Protein AF-A0A8T4AKS3-F1 (afdb_monomer_lite)

Secondary structure (DSSP, 8-state):
-PPPPP-TTTTHHHHHHHHHHHHHHSPPP-PPPHHHHHT---PEEE--SSHHHHHHHHHHTT--SSPPTTPPPP-EEESS--GGGGG---HHHHHHHHHHHHHHHHHHHHHHHHHHHHHHHHHHHS-TTT--HHHHHHHHHHHHHTT--S-TTSHHHH--

pLDDT: mean 82.36, std 15.24, range [40.38, 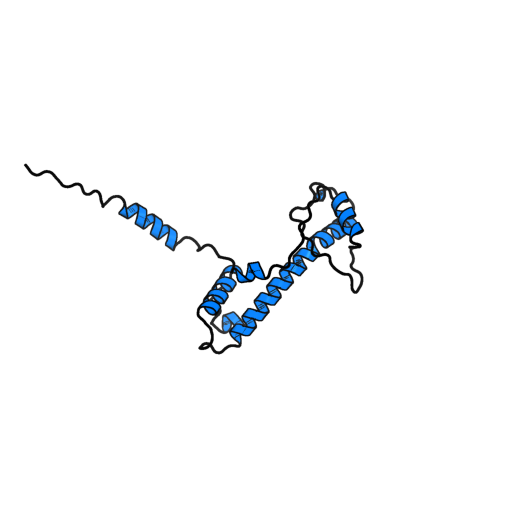97.44]

Structure (mmCIF, N/CA/C/O backbone):
data_AF-A0A8T4AKS3-F1
#
_entry.id   AF-A0A8T4AKS3-F1
#
loop_
_atom_site.group_PDB
_atom_site.id
_atom_site.type_symbol
_atom_site.label_atom_id
_atom_site.label_alt_id
_atom_site.label_comp_id
_atom_site.label_asym_id
_atom_site.label_entity_id
_atom_site.label_seq_id
_atom_site.pdbx_PDB_ins_code
_atom_site.Cartn_x
_atom_site.Cartn_y
_atom_site.Cartn_z
_atom_site.occupancy
_atom_site.B_iso_or_equiv
_atom_site.auth_seq_id
_atom_site.auth_comp_id
_atom_site.auth_asym_id
_atom_site.auth_atom_id
_atom_site.pdbx_PDB_model_num
ATOM 1 N N . MET A 1 1 ? -69.554 29.325 -8.142 1.00 40.38 1 MET A N 1
ATOM 2 C CA . MET A 1 1 ? -68.582 28.736 -9.091 1.00 40.38 1 MET A CA 1
ATOM 3 C C . MET A 1 1 ? -67.339 28.360 -8.292 1.00 40.38 1 MET A C 1
ATOM 5 O O . MET A 1 1 ? -66.686 29.250 -7.771 1.00 40.38 1 MET A O 1
ATOM 9 N N . LYS A 1 2 ? -67.112 27.063 -8.043 1.00 44.62 2 LYS A N 1
ATOM 10 C CA . LYS A 1 2 ? -65.996 26.548 -7.226 1.00 44.62 2 LYS A CA 1
ATOM 11 C C . LYS A 1 2 ? -64.777 26.346 -8.125 1.00 44.62 2 LYS A C 1
ATOM 13 O O . LYS A 1 2 ? -64.847 25.524 -9.032 1.00 44.62 2 LYS A O 1
ATOM 18 N N . THR A 1 3 ? -63.679 27.046 -7.865 1.00 46.19 3 THR A N 1
ATOM 19 C CA . THR A 1 3 ? -62.378 26.765 -8.483 1.00 46.19 3 THR A CA 1
ATOM 20 C C . THR A 1 3 ? -61.536 25.910 -7.543 1.00 46.19 3 THR A C 1
ATOM 22 O O . THR A 1 3 ? -61.289 26.246 -6.388 1.00 46.19 3 THR A O 1
ATOM 25 N N . GLN A 1 4 ? -61.173 24.746 -8.067 1.00 50.97 4 GLN A N 1
ATOM 26 C CA . GLN A 1 4 ? -60.327 23.726 -7.469 1.00 50.97 4 GLN A CA 1
ATOM 27 C C . GLN A 1 4 ? -58.937 24.295 -7.157 1.00 50.97 4 GLN A C 1
ATOM 29 O O . GLN A 1 4 ? -58.233 24.754 -8.054 1.00 50.97 4 GLN A O 1
ATOM 34 N N . THR A 1 5 ? -58.520 24.224 -5.897 1.00 51.34 5 THR A N 1
ATOM 35 C CA . THR A 1 5 ? -57.127 24.405 -5.492 1.00 51.34 5 THR A CA 1
ATOM 36 C C . THR A 1 5 ? -56.324 23.167 -5.890 1.00 51.34 5 THR A C 1
ATOM 38 O O . THR A 1 5 ? -56.647 22.033 -5.532 1.00 51.34 5 THR A O 1
ATOM 41 N N . TYR A 1 6 ? -55.299 23.391 -6.706 1.00 53.09 6 TYR A N 1
ATOM 42 C CA . TYR A 1 6 ? -54.481 22.357 -7.319 1.00 53.09 6 TYR A CA 1
ATOM 43 C C . TYR A 1 6 ? -53.720 21.532 -6.273 1.00 53.09 6 TYR A C 1
ATOM 45 O O . TYR A 1 6 ? -53.009 22.062 -5.421 1.00 53.09 6 TYR A O 1
ATOM 53 N N . LYS A 1 7 ? -53.837 20.206 -6.403 1.00 50.31 7 LYS A N 1
ATOM 54 C CA . LYS A 1 7 ? -53.032 19.165 -5.748 1.00 50.31 7 LYS A CA 1
ATOM 55 C C . LYS A 1 7 ? -51.563 19.221 -6.216 1.00 50.31 7 LYS A C 1
ATOM 57 O O . LYS A 1 7 ? -51.071 18.272 -6.818 1.00 50.31 7 LYS A O 1
ATOM 62 N N . LEU A 1 8 ? -50.856 20.325 -5.978 1.00 49.72 8 LEU A N 1
ATOM 63 C CA . LEU A 1 8 ? -49.481 20.516 -6.466 1.00 49.72 8 LEU A CA 1
ATOM 64 C C . LEU A 1 8 ? -48.419 19.779 -5.618 1.00 49.72 8 LEU A C 1
ATOM 66 O O . LEU A 1 8 ? -47.281 19.640 -6.044 1.00 49.72 8 LEU A O 1
ATOM 70 N N . GLY A 1 9 ? -48.789 19.251 -4.445 1.00 48.91 9 GLY A N 1
ATOM 71 C CA . GLY A 1 9 ? -47.881 18.497 -3.566 1.00 48.91 9 GLY A CA 1
ATOM 72 C C . GLY A 1 9 ? -47.781 16.989 -3.842 1.00 48.91 9 GLY A C 1
ATOM 73 O O . GLY A 1 9 ? -46.897 16.331 -3.303 1.00 48.91 9 GLY A O 1
ATOM 74 N N . ALA A 1 10 ? -48.662 16.412 -4.668 1.00 54.31 10 ALA A N 1
ATOM 75 C CA . ALA A 1 10 ? -48.806 14.952 -4.760 1.00 54.31 10 ALA A CA 1
ATOM 76 C C . ALA A 1 10 ? -47.823 14.257 -5.726 1.00 54.31 10 ALA A C 1
ATOM 78 O O . ALA A 1 10 ? -47.650 13.044 -5.642 1.00 54.31 10 ALA A O 1
ATOM 79 N N . PHE A 1 11 ? -47.159 14.997 -6.621 1.00 52.25 11 PHE A N 1
ATOM 80 C CA . PHE A 1 11 ? -46.290 14.410 -7.656 1.00 52.25 11 PHE A CA 1
ATOM 81 C C . PHE A 1 11 ? -44.799 14.340 -7.287 1.00 52.25 11 PHE A C 1
ATOM 83 O O . PHE A 1 11 ? -44.066 13.561 -7.889 1.00 52.25 11 PHE A O 1
ATOM 90 N N . LEU A 1 12 ? -44.345 15.082 -6.270 1.00 55.38 12 LEU A N 1
ATOM 91 C CA . LEU A 1 12 ? -42.958 15.013 -5.774 1.00 55.38 12 LEU A CA 1
ATOM 92 C C . LEU A 1 12 ? -42.724 13.830 -4.822 1.00 55.38 12 LEU A C 1
ATOM 94 O O . LEU A 1 12 ? -41.614 13.307 -4.739 1.00 55.38 12 LEU A O 1
ATOM 98 N N . PHE A 1 13 ? -43.776 13.377 -4.141 1.00 61.31 13 PHE A N 1
ATOM 99 C CA . PHE A 1 13 ? -43.714 12.298 -3.158 1.00 61.31 13 PHE A CA 1
ATOM 100 C C . PHE A 1 13 ? -43.179 10.962 -3.710 1.00 61.31 13 PHE A C 1
ATOM 102 O O . PHE A 1 13 ? -42.269 10.411 -3.094 1.00 61.31 13 PHE A O 1
ATOM 109 N N . PRO A 1 14 ? -43.644 10.438 -4.867 1.00 67.62 14 PRO A N 1
ATOM 110 C CA . PRO A 1 14 ? -43.123 9.176 -5.393 1.00 67.62 14 PRO A CA 1
ATOM 111 C C . PRO A 1 14 ? -41.651 9.274 -5.812 1.00 67.62 14 PRO A C 1
ATOM 113 O O . PRO A 1 14 ? -40.902 8.328 -5.597 1.00 67.62 14 PRO A O 1
ATOM 116 N N . LEU A 1 15 ? -41.200 10.420 -6.333 1.00 67.50 15 LEU A N 1
ATOM 117 C CA . LEU A 1 15 ? -39.800 10.616 -6.722 1.00 67.50 15 LEU A CA 1
ATOM 118 C C . LEU A 1 15 ? -38.871 10.643 -5.497 1.00 67.50 15 LEU A C 1
ATOM 120 O O . LEU A 1 15 ? -37.839 9.973 -5.483 1.00 67.50 15 LEU A O 1
ATOM 124 N N . VAL A 1 16 ? -39.264 11.369 -4.444 1.00 73.62 16 VAL A N 1
ATOM 125 C CA . VAL A 1 16 ? -38.526 11.421 -3.171 1.00 73.62 16 VAL A CA 1
ATOM 126 C C . VAL A 1 16 ? -38.525 10.052 -2.490 1.00 73.62 16 VAL A C 1
ATOM 128 O O . VAL A 1 16 ? -37.495 9.626 -1.974 1.00 73.62 16 VAL A O 1
ATOM 131 N N . MET A 1 17 ? -39.642 9.324 -2.537 1.00 68.06 17 MET A N 1
ATOM 132 C CA . MET A 1 17 ? -39.748 7.984 -1.960 1.00 68.06 17 MET A CA 1
ATOM 133 C C . MET A 1 17 ? -38.895 6.961 -2.718 1.00 68.06 17 MET A C 1
ATOM 135 O O . MET A 1 17 ? -38.269 6.114 -2.088 1.00 68.06 17 MET A O 1
ATOM 139 N N . VAL A 1 18 ? -38.816 7.054 -4.050 1.00 69.94 18 VAL A N 1
ATOM 140 C CA . VAL A 1 18 ? -37.936 6.213 -4.878 1.00 69.94 18 VAL A CA 1
ATOM 141 C C . VAL A 1 18 ? -36.467 6.540 -4.617 1.00 69.94 18 VAL A C 1
ATOM 143 O O . VAL A 1 18 ? -35.675 5.621 -4.446 1.00 69.94 18 VAL A O 1
ATOM 146 N N . ALA A 1 19 ? -36.093 7.817 -4.502 1.00 66.00 19 ALA A N 1
ATOM 147 C CA . ALA A 1 19 ? -34.731 8.211 -4.135 1.00 66.00 19 ALA A CA 1
ATOM 148 C C . ALA A 1 19 ? -34.350 7.729 -2.721 1.00 66.00 19 ALA A C 1
ATOM 150 O O . ALA A 1 19 ? -33.249 7.223 -2.510 1.00 66.00 19 ALA A O 1
ATOM 151 N N . PHE A 1 20 ? -35.278 7.815 -1.766 1.00 70.19 20 PHE A N 1
ATOM 152 C CA . PHE A 1 20 ? -35.105 7.297 -0.409 1.00 70.19 20 PHE A CA 1
ATOM 153 C C . PHE A 1 20 ? -34.973 5.765 -0.396 1.00 70.19 20 PHE A C 1
ATOM 155 O O . PHE A 1 20 ? -34.055 5.231 0.221 1.00 70.19 20 PHE A O 1
ATOM 162 N N . MET A 1 21 ? -35.823 5.054 -1.144 1.00 64.94 21 MET A N 1
ATOM 163 C CA . MET A 1 21 ? -35.765 3.595 -1.312 1.00 64.94 21 MET A CA 1
ATOM 164 C C . MET A 1 21 ? -34.472 3.136 -1.996 1.00 64.94 21 MET A C 1
ATOM 166 O O . MET A 1 21 ? -33.857 2.167 -1.556 1.00 64.94 21 MET A O 1
ATOM 170 N N . LEU A 1 22 ? -34.007 3.857 -3.019 1.00 58.34 22 LEU A N 1
ATOM 171 C CA . LEU A 1 22 ? -32.717 3.597 -3.661 1.00 58.34 22 LEU A CA 1
ATOM 172 C C . LEU A 1 22 ? -31.553 3.848 -2.693 1.00 58.34 22 LEU A C 1
ATOM 174 O O . LEU A 1 22 ? -30.611 3.062 -2.665 1.00 58.34 22 LEU A O 1
ATOM 178 N N . SER A 1 23 ? -31.639 4.871 -1.838 1.00 57.69 23 SER A N 1
ATOM 179 C CA . SER A 1 23 ? -30.639 5.142 -0.797 1.00 57.69 23 SER A CA 1
ATOM 180 C C . SER A 1 23 ? -30.599 4.089 0.320 1.00 57.69 23 SER A C 1
ATOM 182 O O . SER A 1 23 ? -29.572 3.971 0.987 1.00 57.69 23 SER A O 1
ATOM 184 N N . LEU A 1 24 ? -31.687 3.353 0.562 1.00 62.50 24 LEU A N 1
ATOM 185 C CA . LEU A 1 24 ? -31.757 2.278 1.564 1.00 62.50 24 LEU A CA 1
ATOM 186 C C . LEU A 1 24 ? -31.096 0.980 1.082 1.00 62.50 24 LEU A C 1
ATOM 188 O O . LEU A 1 24 ? -30.573 0.225 1.900 1.00 62.50 24 LEU A O 1
ATOM 192 N N . VAL A 1 25 ? -31.125 0.731 -0.230 1.00 59.59 25 VAL A N 1
ATOM 193 C CA . VAL A 1 25 ? -30.582 -0.485 -0.859 1.00 59.59 25 VAL A CA 1
ATOM 194 C C . VAL A 1 25 ? -29.171 -0.265 -1.410 1.00 59.59 25 VAL A C 1
ATOM 196 O O . VAL A 1 25 ? -28.401 -1.219 -1.519 1.00 59.59 25 VAL A O 1
ATOM 199 N N . ALA A 1 26 ? -28.801 0.977 -1.736 1.00 56.78 26 ALA A N 1
ATOM 200 C CA . ALA A 1 26 ? -27.465 1.284 -2.219 1.00 56.78 26 ALA A CA 1
ATOM 201 C C . ALA A 1 26 ? -26.412 0.924 -1.152 1.00 56.78 26 ALA A C 1
ATOM 203 O O . ALA A 1 26 ? -26.542 1.340 0.006 1.00 56.78 26 ALA A O 1
ATOM 204 N N . PRO A 1 27 ? -25.350 0.177 -1.512 1.00 58.69 27 PRO A N 1
ATOM 205 C CA . PRO A 1 27 ? -24.240 -0.045 -0.601 1.00 58.69 27 PRO A CA 1
ATOM 206 C C . PRO A 1 27 ? -23.702 1.319 -0.178 1.00 58.69 27 PRO A C 1
ATOM 208 O O . PRO A 1 27 ? -23.333 2.139 -1.022 1.00 58.69 27 PRO A O 1
ATOM 211 N N . ARG A 1 28 ? -23.697 1.585 1.134 1.00 60.66 28 ARG A N 1
ATOM 212 C CA . ARG A 1 28 ? -23.112 2.821 1.657 1.00 60.66 28 ARG A CA 1
ATOM 213 C C . ARG A 1 28 ? -21.672 2.890 1.150 1.00 60.66 28 ARG A C 1
ATOM 215 O O . ARG A 1 28 ? -20.972 1.879 1.269 1.00 60.66 28 ARG A O 1
ATOM 222 N N . PRO A 1 29 ? -21.232 4.022 0.574 1.00 55.25 29 PRO A N 1
ATOM 223 C CA . PRO A 1 29 ? -19.856 4.151 0.137 1.00 55.25 29 PRO A CA 1
ATOM 224 C C . PRO A 1 29 ? -18.967 3.846 1.337 1.00 55.25 29 PRO A C 1
ATOM 226 O O . PRO A 1 29 ? -19.080 4.477 2.388 1.00 55.25 29 PRO A O 1
ATOM 229 N N . VAL A 1 30 ? -18.149 2.807 1.197 1.00 59.25 30 VAL A N 1
ATOM 230 C CA . VAL A 1 30 ? -17.186 2.412 2.216 1.00 59.25 30 VAL A CA 1
ATOM 231 C C . VAL A 1 30 ? -16.179 3.551 2.314 1.00 59.25 30 VAL A C 1
ATOM 233 O O . VAL A 1 30 ? -15.327 3.721 1.445 1.00 59.25 30 VAL A O 1
ATOM 236 N N . SER A 1 31 ? -16.331 4.387 3.336 1.00 65.75 31 SER A N 1
ATOM 237 C CA . SER A 1 31 ? -15.416 5.485 3.609 1.00 65.75 31 SER A CA 1
ATOM 238 C C . SER A 1 31 ? -14.167 4.927 4.276 1.00 65.75 31 SER A C 1
ATOM 240 O O . SER A 1 31 ? -14.258 4.332 5.352 1.00 65.75 31 SER A O 1
ATOM 242 N N . ILE A 1 32 ? -13.006 5.140 3.660 1.00 68.00 32 ILE A N 1
ATOM 243 C CA . ILE A 1 32 ? -11.715 4.891 4.304 1.00 68.00 32 ILE A CA 1
ATOM 244 C C . ILE A 1 32 ? -11.627 5.829 5.520 1.00 68.00 32 ILE A C 1
ATOM 246 O O . ILE A 1 32 ? -11.789 7.039 5.337 1.00 68.00 32 ILE A O 1
ATOM 250 N N . PRO A 1 33 ? -11.408 5.325 6.750 1.00 75.25 33 PRO A N 1
ATOM 251 C CA . PRO A 1 33 ? -11.152 6.185 7.900 1.00 75.25 33 PRO A CA 1
ATOM 252 C C . PRO A 1 33 ? -10.004 7.155 7.597 1.00 75.25 33 PRO A C 1
ATOM 254 O O . PRO A 1 33 ? -8.956 6.722 7.122 1.00 75.25 33 PRO A O 1
ATOM 257 N N . ALA A 1 34 ? -10.177 8.447 7.891 1.00 75.06 34 ALA A N 1
ATOM 258 C CA . ALA A 1 34 ? -9.147 9.464 7.643 1.00 75.06 34 ALA A CA 1
ATOM 259 C C . ALA A 1 34 ? -7.800 9.098 8.291 1.00 75.06 34 ALA A C 1
ATOM 261 O O . ALA A 1 34 ? -6.759 9.232 7.660 1.00 75.06 34 ALA A O 1
ATOM 262 N N . SER A 1 35 ? -7.837 8.485 9.474 1.00 69.50 35 SER A N 1
ATOM 263 C CA . SER A 1 35 ? -6.654 7.958 10.158 1.00 69.50 35 SER A CA 1
ATOM 264 C C . SER A 1 35 ? -5.862 6.934 9.327 1.00 69.50 35 SER A C 1
ATOM 266 O O . SER A 1 35 ? -4.653 6.854 9.457 1.00 69.50 35 SER A O 1
ATOM 268 N N . ILE A 1 36 ? -6.508 6.132 8.464 1.00 75.44 36 ILE A N 1
ATOM 269 C CA . ILE A 1 36 ? -5.792 5.206 7.563 1.00 75.44 36 ILE A CA 1
ATOM 270 C C . ILE A 1 36 ? -5.051 5.991 6.476 1.00 75.44 36 ILE A C 1
ATOM 272 O O . ILE A 1 36 ? -3.965 5.599 6.061 1.00 75.44 36 ILE A O 1
ATOM 276 N N . LEU A 1 37 ? -5.626 7.101 6.005 1.00 72.19 37 LEU A N 1
ATOM 277 C CA . LEU A 1 37 ? -4.959 7.972 5.037 1.00 72.19 37 LEU A CA 1
ATOM 278 C C . LEU A 1 37 ? -3.760 8.688 5.664 1.00 72.19 37 LEU A C 1
ATOM 280 O O . LEU A 1 37 ? -2.754 8.856 4.987 1.00 72.19 37 LEU A O 1
ATOM 284 N N . GLU A 1 38 ? -3.856 9.055 6.940 1.00 73.00 38 GLU A N 1
ATOM 285 C CA . GLU A 1 38 ? -2.765 9.664 7.713 1.00 73.00 38 GLU A CA 1
ATOM 286 C C . GLU A 1 38 ? -1.612 8.686 7.990 1.00 73.00 38 GLU A C 1
ATOM 288 O O . GLU A 1 38 ? -0.465 9.109 8.085 1.00 73.00 38 GLU A O 1
ATOM 293 N N . LEU A 1 39 ? -1.889 7.379 8.065 1.00 71.19 39 LEU A N 1
ATOM 294 C CA . LEU A 1 39 ? -0.872 6.335 8.247 1.00 71.19 39 LEU A CA 1
ATOM 295 C C . LEU A 1 39 ? -0.050 6.040 6.985 1.00 71.19 39 LEU A C 1
ATOM 297 O O . LEU A 1 39 ? 0.919 5.281 7.057 1.00 71.19 39 LEU A O 1
ATOM 301 N N . ARG A 1 40 ? -0.426 6.575 5.814 1.00 71.81 40 ARG A N 1
ATOM 302 C CA . ARG A 1 40 ? 0.286 6.255 4.573 1.00 71.81 40 ARG A CA 1
ATOM 303 C C . ARG A 1 40 ? 1.730 6.735 4.648 1.00 71.81 40 ARG A C 1
ATOM 305 O O . ARG A 1 40 ? 1.996 7.931 4.691 1.00 71.81 40 ARG A O 1
ATOM 312 N N . VAL A 1 41 ? 2.654 5.779 4.576 1.00 68.81 41 VAL A N 1
ATOM 313 C CA . VAL A 1 41 ? 4.074 6.055 4.355 1.00 68.81 41 VAL A CA 1
ATOM 314 C C . VAL A 1 41 ? 4.204 6.908 3.093 1.00 68.81 41 VAL A C 1
ATOM 316 O O . VAL A 1 41 ? 3.676 6.545 2.038 1.00 68.81 41 VAL A O 1
ATOM 319 N N . GLU A 1 42 ? 4.899 8.042 3.199 1.00 80.94 42 GLU A N 1
ATOM 320 C CA . GLU A 1 42 ? 5.145 8.928 2.064 1.00 80.94 42 GLU A CA 1
ATOM 321 C C . GLU A 1 42 ? 6.077 8.246 1.058 1.00 80.94 42 GLU A C 1
ATOM 323 O O . GLU A 1 42 ? 7.304 8.313 1.140 1.00 80.94 42 GLU A O 1
ATOM 328 N N . LEU A 1 43 ? 5.485 7.555 0.088 1.00 88.56 43 LEU A N 1
ATOM 329 C CA . LEU A 1 43 ? 6.209 7.064 -1.071 1.00 88.56 43 LEU A CA 1
ATOM 330 C C . LEU A 1 43 ? 6.394 8.210 -2.062 1.00 88.56 43 LEU A C 1
ATOM 332 O O . LEU A 1 43 ? 5.429 8.808 -2.547 1.00 88.56 43 LEU A O 1
ATOM 336 N N . LYS A 1 44 ? 7.644 8.482 -2.430 1.00 92.31 44 LYS A N 1
ATOM 337 C CA . LYS A 1 44 ? 7.943 9.432 -3.495 1.00 92.31 44 LYS A CA 1
ATOM 338 C C . LYS A 1 44 ? 7.531 8.828 -4.832 1.00 92.31 44 LYS A C 1
ATOM 340 O O . LYS A 1 44 ? 8.097 7.835 -5.294 1.00 92.31 44 LYS A O 1
ATOM 345 N N . ILE A 1 45 ? 6.565 9.474 -5.473 1.00 91.75 45 ILE A N 1
ATOM 346 C CA . ILE A 1 45 ? 6.118 9.104 -6.811 1.00 91.75 45 ILE A CA 1
ATOM 347 C C . ILE A 1 45 ? 7.247 9.346 -7.810 1.00 91.75 45 ILE A C 1
ATOM 349 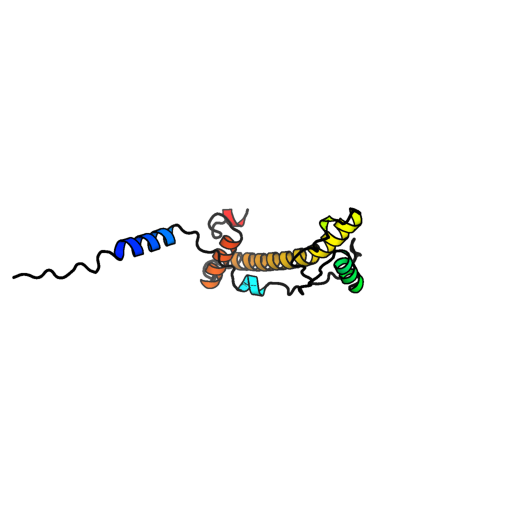O O . ILE A 1 45 ? 7.817 10.439 -7.875 1.00 91.75 45 ILE A O 1
ATOM 353 N N . ILE A 1 46 ? 7.535 8.330 -8.619 1.00 92.00 46 ILE A N 1
ATOM 354 C CA . ILE A 1 46 ? 8.424 8.443 -9.772 1.00 92.00 46 ILE A CA 1
ATOM 355 C C . ILE A 1 46 ? 7.644 8.235 -11.063 1.00 92.00 46 ILE A C 1
ATOM 357 O O . ILE A 1 46 ? 6.761 7.384 -11.149 1.00 92.00 46 ILE A O 1
ATOM 361 N N . ASN A 1 47 ? 8.006 9.020 -12.073 1.00 90.56 47 ASN A N 1
ATOM 362 C CA . ASN A 1 47 ? 7.472 8.909 -13.419 1.00 90.56 47 ASN A CA 1
ATOM 363 C C . ASN A 1 47 ? 8.613 8.481 -14.331 1.00 90.56 47 ASN A C 1
ATOM 365 O O . ASN A 1 47 ? 9.597 9.204 -14.460 1.00 90.56 47 ASN A O 1
ATOM 369 N N . VAL A 1 48 ? 8.472 7.311 -14.938 1.00 93.62 48 VAL A N 1
ATOM 370 C CA . VAL A 1 48 ? 9.408 6.765 -15.923 1.00 93.62 48 VAL A CA 1
ATOM 371 C C . VAL A 1 48 ? 8.601 6.267 -17.110 1.00 93.62 48 VAL A C 1
ATOM 373 O O . VAL A 1 48 ? 7.481 5.781 -16.946 1.00 93.62 48 VAL A O 1
ATOM 376 N N . ARG A 1 49 ? 9.144 6.417 -18.313 1.00 94.12 49 ARG A N 1
ATOM 377 C CA . ARG A 1 49 ? 8.444 6.061 -19.553 1.00 94.12 49 ARG A CA 1
ATOM 378 C C . ARG A 1 49 ? 8.883 4.711 -20.097 1.00 94.12 49 ARG A C 1
ATOM 380 O O . ARG A 1 49 ? 8.070 4.028 -20.709 1.00 94.12 49 ARG A O 1
ATOM 387 N N . THR A 1 50 ? 10.140 4.337 -19.856 1.00 97.19 50 THR A N 1
ATOM 388 C CA . THR A 1 50 ? 10.748 3.109 -20.391 1.00 97.19 50 THR A CA 1
ATOM 389 C C . THR A 1 50 ? 11.326 2.218 -19.294 1.00 97.19 50 THR A C 1
ATOM 391 O O . THR A 1 50 ? 11.705 2.687 -18.215 1.00 97.19 50 THR A O 1
ATOM 394 N N . ALA A 1 51 ? 11.438 0.922 -19.570 1.00 96.94 51 ALA A N 1
ATOM 395 C CA . ALA A 1 51 ? 12.067 -0.051 -18.687 1.00 96.94 51 ALA A CA 1
ATOM 396 C C . ALA A 1 51 ? 13.548 0.276 -18.451 1.00 96.94 51 ALA A C 1
ATOM 398 O O . ALA A 1 51 ? 14.050 0.104 -17.340 1.00 96.94 51 ALA A O 1
ATOM 399 N N . SER A 1 52 ? 14.235 0.803 -19.471 1.00 96.62 52 SER A N 1
ATOM 400 C CA . SER A 1 52 ? 15.628 1.245 -19.350 1.00 96.62 52 SER A CA 1
ATOM 401 C C . SER A 1 52 ? 15.773 2.453 -18.422 1.00 96.62 52 SER A C 1
ATOM 403 O O . SER A 1 52 ? 16.715 2.515 -17.635 1.00 96.62 52 SER A O 1
ATOM 405 N N . GLU A 1 53 ? 14.850 3.414 -18.486 1.00 96.56 53 GLU A N 1
ATOM 406 C CA . GLU A 1 53 ? 14.840 4.571 -17.587 1.00 96.56 53 GLU A CA 1
ATOM 407 C C . GLU A 1 53 ? 14.565 4.149 -16.138 1.00 96.56 53 GLU A C 1
ATOM 409 O O . GLU A 1 53 ? 15.233 4.627 -15.218 1.00 96.56 53 GLU A O 1
ATOM 414 N N . LEU A 1 54 ? 13.635 3.207 -15.940 1.00 96.69 54 LEU A N 1
ATOM 415 C CA . LEU A 1 54 ? 13.353 2.611 -14.634 1.00 96.69 54 LEU A CA 1
ATOM 416 C C . LEU A 1 54 ? 14.586 1.905 -14.055 1.00 96.69 54 LEU A C 1
ATOM 418 O O . LEU A 1 54 ? 14.918 2.114 -12.889 1.00 96.69 54 LEU A O 1
ATOM 422 N N . ALA A 1 55 ? 15.289 1.111 -14.868 1.00 96.69 55 ALA A N 1
ATOM 423 C CA . ALA A 1 55 ? 16.531 0.456 -14.464 1.00 96.69 55 ALA A CA 1
ATOM 424 C C . ALA A 1 55 ? 17.581 1.481 -14.026 1.00 96.69 55 ALA A C 1
ATOM 426 O O . ALA A 1 55 ? 18.070 1.414 -12.900 1.00 96.69 55 ALA A O 1
ATOM 427 N N . ALA A 1 56 ? 17.829 2.495 -14.859 1.00 96.50 56 ALA A N 1
ATOM 428 C CA . ALA A 1 56 ? 18.785 3.551 -14.553 1.00 96.50 56 ALA A CA 1
ATOM 429 C C . ALA A 1 56 ? 18.414 4.332 -13.279 1.00 96.50 56 ALA A C 1
ATOM 431 O O . ALA A 1 56 ? 19.297 4.749 -12.531 1.00 96.50 56 ALA A O 1
ATOM 432 N N . GLN A 1 57 ? 17.121 4.542 -13.012 1.00 96.06 57 GLN A N 1
ATOM 433 C CA . GLN A 1 57 ? 16.652 5.173 -11.778 1.00 96.06 57 GLN A CA 1
ATOM 434 C C . GLN A 1 57 ? 16.983 4.329 -10.543 1.00 96.06 57 GLN A C 1
ATOM 436 O O . GLN A 1 57 ? 17.435 4.886 -9.546 1.00 96.06 57 GLN A O 1
ATOM 441 N N . PHE A 1 58 ? 16.777 3.012 -10.590 1.00 96.00 58 PHE A N 1
ATOM 442 C CA . PHE A 1 58 ? 17.132 2.131 -9.476 1.00 96.00 58 PHE A CA 1
ATOM 443 C C . PHE A 1 58 ? 18.641 2.015 -9.279 1.00 96.00 58 PHE A C 1
ATOM 445 O O . PHE A 1 58 ? 19.105 2.058 -8.141 1.00 96.00 58 PHE A O 1
ATOM 452 N N . ASP A 1 59 ? 19.409 1.957 -10.363 1.00 95.19 59 ASP A N 1
ATOM 453 C CA . ASP A 1 59 ? 20.866 1.875 -10.286 1.00 95.19 59 ASP A CA 1
ATOM 454 C C . ASP A 1 59 ? 21.467 3.153 -9.674 1.00 95.19 59 ASP A C 1
ATOM 456 O O . ASP A 1 59 ? 22.345 3.066 -8.820 1.00 95.19 59 ASP A O 1
ATOM 460 N N . ARG A 1 60 ? 20.922 4.342 -9.986 1.00 95.25 60 ARG A N 1
ATOM 461 C CA . ARG A 1 60 ? 21.303 5.611 -9.322 1.00 95.25 60 ARG A CA 1
ATOM 462 C C . ARG A 1 60 ? 21.095 5.603 -7.807 1.00 95.25 60 ARG A C 1
ATOM 464 O O . ARG A 1 60 ? 21.728 6.381 -7.101 1.00 95.25 60 ARG A O 1
ATOM 471 N N . LEU A 1 61 ? 20.183 4.770 -7.320 1.00 94.25 61 LEU A N 1
ATOM 472 C CA . LEU A 1 61 ? 19.855 4.638 -5.902 1.00 94.25 61 LEU A CA 1
ATOM 473 C C . LEU A 1 61 ? 20.580 3.462 -5.244 1.00 94.25 61 LEU A C 1
ATOM 475 O O . LEU A 1 61 ? 20.296 3.158 -4.089 1.00 94.25 61 LEU A O 1
ATOM 479 N N . ASN A 1 62 ? 21.485 2.791 -5.969 1.00 93.94 62 ASN A N 1
ATOM 480 C CA . ASN A 1 62 ? 22.121 1.538 -5.559 1.00 93.94 62 ASN A CA 1
ATOM 481 C C . ASN A 1 62 ? 21.094 0.471 -5.141 1.00 93.94 62 ASN A C 1
ATOM 483 O O . ASN A 1 62 ? 21.323 -0.328 -4.232 1.00 93.94 62 ASN A O 1
ATOM 487 N N . TYR A 1 63 ? 19.927 0.484 -5.789 1.00 95.19 63 TYR A N 1
ATOM 488 C CA . TYR A 1 63 ? 18.824 -0.397 -5.457 1.00 95.19 63 TYR A CA 1
ATOM 489 C C . TYR A 1 63 ? 18.793 -1.590 -6.410 1.00 95.19 63 TYR A C 1
ATOM 491 O O . TYR A 1 63 ? 18.319 -1.529 -7.551 1.00 95.19 63 TYR A O 1
ATOM 499 N N . HIS A 1 64 ? 19.328 -2.702 -5.918 1.00 94.25 64 HIS A N 1
ATOM 500 C CA . HIS A 1 64 ? 19.530 -3.918 -6.690 1.00 94.25 64 HIS A CA 1
ATOM 501 C C . HIS A 1 64 ? 18.613 -5.046 -6.221 1.00 94.25 64 HIS A C 1
ATOM 503 O O . HIS A 1 64 ? 18.085 -5.040 -5.112 1.00 94.25 64 HIS A O 1
ATOM 509 N N . TRP A 1 65 ? 18.408 -6.017 -7.108 1.00 94.56 65 TRP A N 1
ATOM 510 C CA . TRP A 1 65 ? 17.726 -7.259 -6.780 1.00 94.56 65 TRP A CA 1
ATOM 511 C C . TRP A 1 65 ? 18.535 -8.442 -7.313 1.00 94.56 65 TRP A C 1
ATOM 513 O O . TRP A 1 65 ? 18.840 -8.438 -8.514 1.00 94.56 65 TRP A O 1
ATOM 523 N N . PRO A 1 66 ? 18.817 -9.471 -6.492 1.00 94.38 66 PRO A N 1
ATOM 524 C CA . PRO A 1 66 ? 18.372 -9.662 -5.100 1.00 94.38 66 PRO A CA 1
ATOM 525 C C . PRO 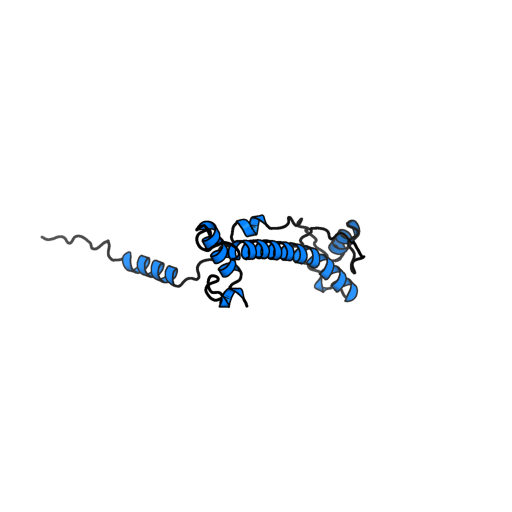A 1 66 ? 18.930 -8.632 -4.106 1.00 94.38 66 PRO A C 1
AT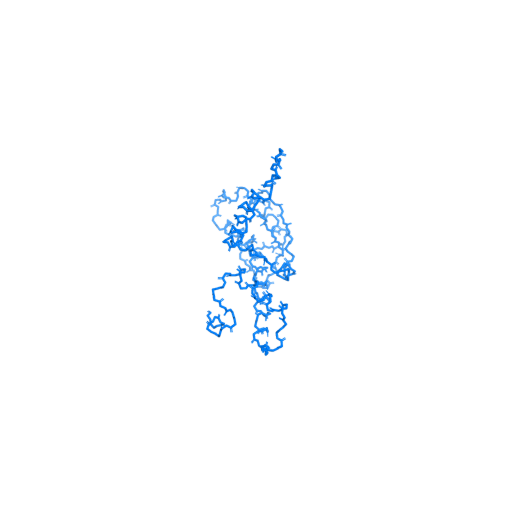OM 527 O O . PRO A 1 66 ? 19.933 -7.980 -4.388 1.00 94.38 66 PRO A O 1
ATOM 530 N N . LEU A 1 67 ? 18.255 -8.471 -2.966 1.00 93.75 67 LEU A N 1
ATOM 531 C CA . LEU A 1 67 ? 18.722 -7.581 -1.903 1.00 93.75 67 LEU A CA 1
ATOM 532 C C . LEU A 1 67 ? 19.925 -8.184 -1.180 1.00 93.75 67 LEU A C 1
ATOM 534 O O . LEU A 1 67 ? 19.943 -9.380 -0.889 1.00 93.75 67 LEU A O 1
ATOM 538 N N . ALA A 1 68 ? 20.896 -7.334 -0.855 1.00 92.12 68 ALA A N 1
ATOM 539 C CA . ALA A 1 68 ? 21.934 -7.669 0.107 1.00 92.12 68 ALA A CA 1
ATOM 540 C C . ALA A 1 68 ? 21.379 -7.597 1.540 1.00 92.12 68 ALA A C 1
ATOM 542 O O . ALA A 1 68 ? 20.379 -6.923 1.806 1.00 92.12 68 ALA A O 1
ATOM 543 N N . GLU A 1 69 ? 22.046 -8.270 2.473 1.00 90.50 69 GLU A N 1
ATOM 544 C CA . GLU A 1 69 ? 21.733 -8.138 3.894 1.00 90.50 69 GLU A CA 1
ATOM 545 C C . GLU A 1 69 ? 21.912 -6.678 4.343 1.00 90.50 69 GLU A C 1
ATOM 547 O O . GLU A 1 69 ? 22.890 -6.022 3.987 1.00 90.50 69 GLU A O 1
ATOM 552 N N . GLY A 1 70 ? 20.925 -6.142 5.067 1.00 89.00 70 GLY A N 1
ATOM 553 C CA . GLY A 1 70 ? 20.918 -4.739 5.495 1.00 89.00 70 GLY A CA 1
ATOM 554 C C . GLY A 1 70 ? 20.661 -3.712 4.383 1.00 89.00 70 GLY A C 1
ATOM 555 O O . GLY A 1 70 ? 20.820 -2.516 4.625 1.00 89.00 70 GLY A O 1
ATOM 556 N N . ALA A 1 71 ? 20.266 -4.135 3.175 1.00 90.56 71 ALA A N 1
ATOM 557 C CA . ALA A 1 71 ? 19.959 -3.209 2.089 1.00 90.56 71 ALA A CA 1
ATOM 558 C C . ALA A 1 71 ? 18.821 -2.243 2.462 1.00 90.56 71 ALA A C 1
ATOM 560 O O . ALA A 1 71 ? 17.753 -2.651 2.922 1.00 90.56 71 ALA A O 1
ATOM 561 N N . ILE A 1 72 ? 19.042 -0.954 2.203 1.00 90.50 72 ILE A N 1
ATOM 562 C CA . ILE A 1 72 ? 18.031 0.086 2.390 1.00 90.50 72 ILE A CA 1
ATOM 563 C C . ILE A 1 72 ? 17.118 0.099 1.166 1.00 90.50 72 ILE A C 1
ATOM 565 O O . ILE A 1 72 ? 17.576 0.216 0.028 1.00 90.50 72 ILE A O 1
ATOM 569 N N . ILE A 1 73 ? 15.814 -0.012 1.404 1.00 94.25 73 ILE A N 1
ATOM 570 C CA . ILE A 1 73 ? 14.806 -0.022 0.346 1.00 94.25 73 ILE A CA 1
ATOM 571 C C . ILE A 1 73 ? 14.298 1.412 0.161 1.00 94.25 73 ILE A C 1
ATOM 573 O O . ILE A 1 73 ? 13.807 2.011 1.120 1.00 94.25 73 ILE A O 1
ATOM 577 N N . PRO A 1 74 ? 14.421 1.997 -1.042 1.00 93.50 74 PRO A N 1
ATOM 578 C CA . PRO A 1 74 ? 14.001 3.371 -1.268 1.00 93.50 74 PRO A CA 1
ATOM 579 C C . PRO A 1 74 ? 12.471 3.476 -1.226 1.00 93.50 74 PRO A C 1
ATOM 581 O O . PRO A 1 74 ? 11.778 2.690 -1.868 1.00 93.50 74 PRO A O 1
ATOM 584 N N . ALA A 1 75 ? 11.942 4.473 -0.511 1.00 92.56 75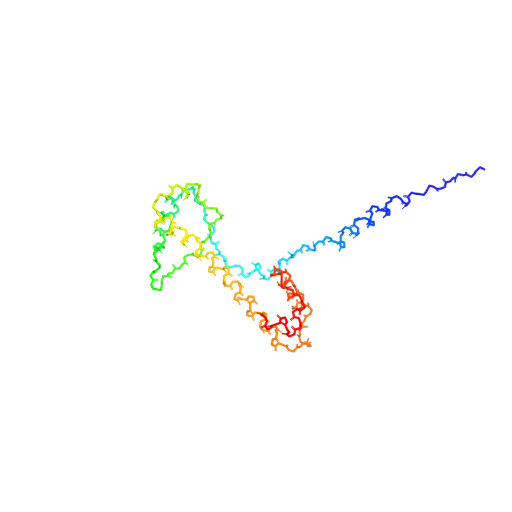 ALA A N 1
ATOM 585 C CA . ALA A 1 75 ? 10.506 4.747 -0.395 1.00 92.56 75 ALA A CA 1
ATOM 586 C C . ALA A 1 75 ? 9.945 5.370 -1.688 1.00 92.56 75 ALA A C 1
ATOM 588 O O . ALA A 1 75 ? 9.657 6.565 -1.759 1.00 92.56 75 ALA A O 1
ATOM 589 N N . LEU A 1 76 ? 9.848 4.567 -2.747 1.00 92.62 76 LEU A N 1
ATOM 590 C CA . LEU A 1 76 ? 9.395 4.992 -4.070 1.00 92.62 76 LEU A CA 1
ATOM 591 C C . LEU A 1 76 ? 8.111 4.282 -4.469 1.00 92.62 76 LEU A C 1
ATOM 593 O O . LEU A 1 76 ? 7.951 3.091 -4.230 1.00 92.62 76 LEU A O 1
ATOM 597 N N . ALA A 1 77 ? 7.234 5.001 -5.157 1.00 93.38 77 ALA A N 1
ATOM 598 C CA . ALA A 1 77 ? 6.051 4.426 -5.774 1.00 93.38 77 ALA A CA 1
ATOM 599 C C . ALA A 1 77 ? 6.055 4.703 -7.271 1.00 93.38 77 ALA A C 1
ATOM 601 O O . ALA A 1 77 ? 6.126 5.849 -7.723 1.00 93.38 77 ALA A O 1
ATOM 602 N N . LEU A 1 78 ? 5.935 3.628 -8.038 1.00 91.75 78 LEU A N 1
ATOM 603 C CA . LEU A 1 78 ? 5.655 3.699 -9.456 1.00 91.75 78 LEU A CA 1
ATOM 604 C C . LEU A 1 78 ? 4.146 3.548 -9.650 1.00 91.75 78 LEU A C 1
ATOM 606 O O . LEU A 1 78 ? 3.586 2.507 -9.317 1.00 91.75 78 LEU A O 1
ATOM 610 N N . GLN A 1 79 ? 3.485 4.580 -10.176 1.00 87.31 79 GLN A N 1
ATOM 611 C CA . GLN A 1 79 ? 2.034 4.523 -10.396 1.00 87.31 79 GLN A CA 1
ATOM 612 C C . GLN A 1 79 ? 1.659 3.617 -11.570 1.00 87.31 79 GLN A C 1
ATOM 614 O O . GLN A 1 79 ? 0.629 2.950 -11.540 1.00 87.31 79 GLN A O 1
ATOM 619 N N . VAL A 1 80 ? 2.491 3.605 -12.611 1.00 90.81 80 VAL A N 1
ATOM 620 C CA . VAL A 1 80 ? 2.249 2.854 -13.843 1.00 90.81 80 VAL A CA 1
ATOM 621 C C . VAL A 1 80 ? 3.564 2.240 -14.304 1.00 90.81 80 VAL A C 1
ATOM 623 O O . VAL A 1 80 ? 4.590 2.919 -14.336 1.00 90.81 80 VAL A O 1
ATOM 626 N N . LEU A 1 81 ? 3.540 0.951 -14.649 1.00 93.00 81 LEU A N 1
ATOM 627 C CA . LEU A 1 81 ? 4.692 0.290 -15.264 1.00 93.00 81 LEU A CA 1
ATOM 628 C C . LEU A 1 81 ? 5.037 0.950 -16.613 1.00 93.00 81 LEU A C 1
ATOM 630 O O . LEU A 1 81 ? 4.121 1.359 -17.328 1.00 93.00 81 LEU A O 1
ATOM 634 N N . PRO A 1 82 ? 6.326 1.019 -16.997 1.00 95.62 82 PRO A N 1
ATOM 635 C CA . PRO A 1 82 ? 6.716 1.488 -18.321 1.00 95.62 82 PRO A CA 1
ATOM 636 C C . PRO A 1 82 ? 5.988 0.743 -19.443 1.00 95.62 82 PRO A C 1
ATOM 638 O O . PRO A 1 82 ? 5.717 -0.454 -19.328 1.00 95.62 82 PRO A O 1
ATOM 641 N N . SER A 1 83 ? 5.692 1.430 -20.547 1.00 95.06 83 SER A N 1
ATOM 642 C CA . SER A 1 83 ? 4.906 0.854 -21.648 1.00 95.06 83 SER A CA 1
ATOM 643 C C . SER A 1 83 ? 5.605 -0.328 -22.329 1.00 95.06 83 SER A C 1
ATOM 645 O O . SER A 1 83 ? 4.961 -1.299 -22.716 1.00 95.06 83 SER A O 1
ATOM 647 N N . ASP A 1 84 ? 6.931 -0.266 -22.414 1.00 97.12 84 ASP A N 1
ATOM 648 C CA . ASP A 1 84 ? 7.821 -1.283 -22.983 1.00 97.12 84 ASP A CA 1
ATOM 649 C C . ASP A 1 84 ? 8.189 -2.388 -21.973 1.00 97.12 84 ASP A C 1
ATOM 651 O O . ASP A 1 84 ? 8.925 -3.318 -22.297 1.00 97.12 84 ASP A O 1
ATOM 655 N N . PHE A 1 85 ? 7.670 -2.352 -20.738 1.00 96.19 85 PHE A N 1
ATOM 656 C CA . PHE A 1 85 ? 8.011 -3.343 -19.708 1.00 96.19 85 PHE A CA 1
ATOM 657 C C . PHE A 1 85 ? 7.664 -4.776 -20.136 1.00 96.19 85 PHE A C 1
ATOM 659 O O . PHE A 1 85 ? 8.311 -5.751 -19.738 1.00 96.19 85 PHE A O 1
ATOM 666 N N . SER A 1 86 ? 6.620 -4.923 -20.956 1.00 95.31 86 SER A N 1
ATOM 667 C CA . SER A 1 86 ? 6.209 -6.220 -21.487 1.00 95.31 86 SER A CA 1
ATOM 668 C C . SER A 1 86 ? 7.229 -6.812 -22.469 1.00 95.31 86 SER A C 1
ATOM 670 O O . SER A 1 86 ? 7.366 -8.037 -22.498 1.00 95.31 86 SER A O 1
ATOM 672 N N . GLU A 1 87 ? 7.998 -5.961 -23.153 1.00 97.19 87 GLU A N 1
ATOM 673 C CA . GLU A 1 87 ? 8.937 -6.284 -24.237 1.00 97.19 87 GLU A CA 1
ATOM 674 C C . GLU A 1 87 ? 10.306 -6.776 -23.728 1.00 97.19 87 GLU A C 1
ATOM 676 O O . GLU A 1 87 ? 11.115 -7.295 -24.499 1.00 97.19 87 GLU A O 1
ATOM 681 N N . ILE A 1 88 ? 10.566 -6.679 -22.415 1.00 97.31 88 ILE A N 1
ATOM 682 C CA . ILE A 1 88 ? 11.792 -7.200 -21.792 1.00 97.31 88 ILE A CA 1
ATOM 683 C C . ILE A 1 88 ? 11.877 -8.716 -22.022 1.00 97.31 88 ILE A C 1
ATOM 685 O O . ILE A 1 88 ? 11.116 -9.492 -21.435 1.00 97.31 88 ILE A O 1
ATOM 689 N N . SER A 1 89 ? 12.832 -9.128 -22.858 1.00 96.88 89 SER A N 1
ATOM 690 C CA . SER A 1 89 ? 13.019 -10.528 -23.260 1.00 96.88 89 SER A CA 1
ATOM 691 C C . SER A 1 89 ? 13.728 -11.368 -22.192 1.00 96.88 89 SER A C 1
ATOM 693 O O . SER A 1 89 ? 13.406 -12.543 -22.014 1.00 96.88 89 SER A O 1
ATOM 695 N N . ASP A 1 90 ? 14.665 -10.780 -21.438 1.00 97.44 90 ASP A N 1
ATOM 696 C CA . ASP A 1 90 ? 15.332 -11.476 -20.335 1.00 97.44 90 ASP A CA 1
ATOM 697 C C . ASP A 1 90 ? 14.403 -11.573 -19.114 1.00 97.44 90 ASP A C 1
ATOM 699 O O . ASP A 1 90 ? 14.130 -10.600 -18.403 1.00 97.44 90 ASP A O 1
ATOM 703 N N . VAL A 1 91 ? 13.947 -12.795 -18.832 1.00 96.38 91 VAL A N 1
ATOM 704 C CA . VAL A 1 91 ? 13.061 -13.112 -17.706 1.00 96.38 91 VAL A CA 1
ATOM 705 C C . VAL A 1 91 ? 13.678 -12.736 -16.355 1.00 96.38 91 VAL A C 1
ATOM 707 O O . VAL A 1 91 ? 12.951 -12.296 -15.458 1.00 96.38 91 VAL A O 1
ATOM 710 N N . LYS A 1 92 ? 14.996 -12.891 -16.171 1.00 95.75 92 LYS A N 1
ATOM 711 C CA . LYS A 1 92 ? 15.670 -12.534 -14.912 1.00 95.75 92 LYS A CA 1
ATOM 712 C C . LYS A 1 92 ? 15.669 -11.023 -14.719 1.00 95.75 92 LYS A C 1
ATOM 714 O O . LYS A 1 92 ? 15.301 -10.554 -13.641 1.00 95.75 92 LYS A O 1
ATOM 719 N N . GLN A 1 93 ? 16.003 -10.272 -15.766 1.00 95.81 93 GLN A N 1
ATOM 720 C CA . GLN A 1 93 ? 15.968 -8.810 -15.746 1.00 95.81 93 GLN A CA 1
ATOM 721 C C . GLN A 1 93 ? 14.551 -8.289 -15.480 1.00 95.81 93 GLN A C 1
ATOM 723 O O . GLN A 1 93 ? 14.359 -7.449 -14.600 1.00 95.81 93 GLN A O 1
ATOM 728 N N . LYS A 1 94 ? 13.546 -8.843 -16.170 1.00 97.38 94 LYS A N 1
ATOM 729 C CA . LYS A 1 94 ? 12.132 -8.479 -16.003 1.00 97.38 94 LYS A CA 1
ATOM 730 C C . LYS A 1 94 ? 11.654 -8.686 -14.567 1.00 97.38 94 LYS A C 1
ATOM 732 O O . LYS A 1 94 ? 11.061 -7.785 -13.980 1.00 97.38 94 LYS A O 1
ATOM 737 N N . LYS A 1 95 ? 11.962 -9.842 -13.965 1.00 96.69 95 LYS A N 1
ATOM 738 C CA . LYS A 1 95 ? 11.637 -10.129 -12.556 1.00 96.69 95 LYS A CA 1
ATOM 739 C C . LYS A 1 95 ? 12.367 -9.192 -11.597 1.00 96.69 95 LYS A C 1
ATOM 741 O O . LYS A 1 95 ? 11.752 -8.681 -10.671 1.00 96.69 95 LYS A O 1
ATOM 746 N N . SER A 1 96 ? 13.655 -8.945 -11.829 1.00 97.00 96 SER A N 1
ATOM 747 C CA . SER A 1 96 ? 14.459 -8.030 -11.013 1.00 97.00 96 SER A CA 1
ATOM 748 C C . SER A 1 96 ? 13.876 -6.613 -11.005 1.00 97.00 96 SER A C 1
ATOM 750 O O . SER A 1 96 ? 13.709 -6.024 -9.941 1.00 97.00 96 SER A O 1
ATOM 752 N N . LEU A 1 97 ? 13.521 -6.069 -12.172 1.00 96.69 97 LEU A N 1
ATOM 753 C CA . LEU A 1 97 ? 12.869 -4.761 -12.282 1.00 96.69 97 LEU A CA 1
ATOM 754 C C . LEU A 1 97 ? 11.484 -4.743 -11.629 1.00 96.69 97 LEU A C 1
ATOM 756 O O . LEU A 1 97 ? 11.153 -3.784 -10.937 1.00 96.69 97 LEU A O 1
ATOM 760 N N . PHE A 1 98 ? 10.698 -5.807 -11.811 1.00 96.69 98 PHE A N 1
ATOM 761 C CA . PHE A 1 98 ? 9.368 -5.925 -11.216 1.00 96.69 98 PHE A CA 1
ATOM 762 C C . PHE A 1 98 ? 9.425 -5.917 -9.686 1.00 96.69 98 PHE A C 1
ATOM 764 O O . PHE A 1 98 ? 8.719 -5.138 -9.054 1.00 96.69 98 PHE A O 1
ATOM 771 N N . PHE A 1 99 ? 10.291 -6.735 -9.080 1.00 96.38 99 PHE A N 1
ATOM 772 C CA . PHE A 1 99 ? 10.420 -6.782 -7.623 1.00 96.38 99 PHE A CA 1
ATOM 773 C C . PHE A 1 99 ? 10.959 -5.478 -7.050 1.00 96.38 99 PHE A C 1
ATOM 775 O O . PHE A 1 99 ? 10.467 -5.037 -6.017 1.00 96.38 99 PHE A O 1
ATOM 782 N N . ARG A 1 100 ? 11.893 -4.821 -7.745 1.00 96.38 100 ARG A N 1
ATOM 783 C CA . ARG A 1 100 ? 12.348 -3.483 -7.360 1.00 96.38 100 ARG A CA 1
ATOM 784 C C . ARG A 1 100 ? 11.210 -2.457 -7.402 1.00 96.38 100 ARG A C 1
ATOM 786 O O . ARG A 1 100 ? 11.044 -1.680 -6.472 1.00 96.38 100 ARG A O 1
ATOM 793 N N . ALA A 1 101 ? 10.367 -2.478 -8.429 1.00 95.56 101 ALA A N 1
ATOM 794 C CA . ALA A 1 101 ? 9.218 -1.574 -8.492 1.00 95.56 101 ALA A CA 1
ATOM 795 C C . ALA A 1 101 ? 8.153 -1.872 -7.421 1.00 95.56 101 ALA A C 1
ATOM 797 O O . ALA A 1 101 ? 7.561 -0.946 -6.872 1.00 95.56 101 ALA A O 1
ATOM 798 N N . LEU A 1 102 ? 7.909 -3.150 -7.128 1.00 95.44 102 LEU A N 1
ATOM 799 C CA . LEU A 1 102 ? 6.811 -3.579 -6.266 1.00 95.44 102 LEU A CA 1
ATOM 800 C C . LEU A 1 102 ? 7.152 -3.528 -4.772 1.00 95.44 102 LEU A C 1
ATOM 802 O O . LEU A 1 102 ? 6.303 -3.161 -3.962 1.00 95.44 102 LEU A O 1
ATOM 806 N N . LEU A 1 103 ? 8.368 -3.920 -4.389 1.00 95.38 103 LEU A N 1
ATOM 807 C CA . LEU A 1 103 ? 8.722 -4.146 -2.988 1.00 95.38 103 LEU A CA 1
ATOM 808 C C . LEU A 1 103 ? 8.532 -2.910 -2.090 1.00 95.38 103 LEU A C 1
ATOM 810 O O . LEU A 1 103 ? 7.933 -3.076 -1.028 1.00 95.38 103 LEU A O 1
ATOM 814 N N . PRO A 1 104 ? 8.954 -1.687 -2.473 1.00 94.44 104 PRO A N 1
ATOM 815 C CA . PRO A 1 104 ? 8.710 -0.504 -1.649 1.00 94.44 104 PRO A CA 1
ATOM 816 C C . PRO A 1 104 ? 7.224 -0.259 -1.364 1.00 94.44 104 PRO A C 1
ATOM 818 O O . PRO A 1 104 ? 6.856 0.097 -0.248 1.00 94.44 104 PRO A O 1
ATOM 821 N N . ILE A 1 105 ? 6.367 -0.500 -2.363 1.00 93.69 105 ILE A N 1
ATOM 822 C CA . ILE A 1 105 ? 4.914 -0.327 -2.258 1.00 93.69 105 ILE A CA 1
ATOM 823 C C . ILE A 1 105 ? 4.334 -1.360 -1.288 1.00 93.69 105 ILE A C 1
ATOM 825 O O . ILE A 1 105 ? 3.552 -1.014 -0.407 1.00 93.69 105 ILE A O 1
ATOM 829 N N . VAL A 1 106 ? 4.754 -2.622 -1.412 1.00 93.31 106 VAL A N 1
ATOM 830 C CA . VAL A 1 106 ? 4.312 -3.701 -0.515 1.00 93.31 106 VAL A CA 1
ATOM 831 C C . VAL A 1 106 ? 4.728 -3.425 0.927 1.00 93.31 106 VAL A C 1
ATOM 833 O O . VAL A 1 106 ? 3.921 -3.605 1.832 1.00 93.31 106 VAL A O 1
ATOM 836 N N . LEU A 1 107 ? 5.957 -2.960 1.160 1.00 93.00 107 LEU A N 1
ATOM 837 C CA . LEU A 1 107 ? 6.424 -2.640 2.510 1.00 93.00 107 LEU A CA 1
ATOM 838 C C . LEU A 1 107 ? 5.666 -1.464 3.129 1.00 93.00 107 LEU A C 1
ATOM 840 O O . LEU A 1 107 ? 5.328 -1.518 4.310 1.00 93.00 107 LEU A O 1
ATOM 844 N N . ALA A 1 108 ? 5.359 -0.435 2.339 1.00 91.81 108 ALA A N 1
ATOM 845 C CA . ALA A 1 108 ? 4.535 0.677 2.796 1.00 91.81 108 ALA A CA 1
ATOM 846 C C . ALA A 1 108 ? 3.124 0.224 3.198 1.00 91.81 108 ALA A C 1
ATOM 848 O O . ALA A 1 108 ? 2.650 0.590 4.270 1.00 91.81 108 ALA A O 1
ATOM 849 N N . GLU A 1 109 ? 2.468 -0.609 2.386 1.00 90.25 109 GLU A N 1
ATOM 850 C CA . GLU A 1 109 ? 1.134 -1.124 2.718 1.00 90.25 109 GLU A CA 1
ATOM 851 C C . GLU A 1 109 ? 1.156 -2.105 3.896 1.00 90.25 109 GLU A C 1
ATOM 853 O O . GLU A 1 109 ? 0.267 -2.065 4.746 1.00 90.25 109 GLU A O 1
ATOM 858 N N . ASN A 1 110 ? 2.202 -2.927 4.022 1.00 93.19 110 ASN A N 1
ATOM 859 C CA . ASN A 1 110 ? 2.383 -3.781 5.195 1.00 93.19 110 ASN A CA 1
ATOM 860 C C . ASN A 1 110 ? 2.464 -2.951 6.479 1.00 93.19 110 ASN A C 1
ATOM 862 O O . ASN A 1 110 ? 1.785 -3.280 7.447 1.00 93.19 110 ASN A O 1
ATOM 866 N N . LYS A 1 111 ? 3.220 -1.846 6.472 1.00 90.94 111 LYS A N 1
ATOM 867 C CA . LYS A 1 111 ? 3.331 -0.962 7.638 1.00 90.94 111 LYS A CA 1
ATOM 868 C C . LYS A 1 111 ? 1.976 -0.380 8.054 1.00 90.94 111 LYS A C 1
ATOM 870 O O . LYS A 1 111 ? 1.666 -0.331 9.240 1.00 90.94 111 LYS A O 1
ATOM 875 N N . ILE A 1 112 ? 1.144 0.001 7.086 1.00 90.00 112 ILE A N 1
ATOM 876 C CA . ILE A 1 112 ? -0.214 0.505 7.344 1.00 90.00 112 ILE A CA 1
ATOM 877 C C . ILE A 1 112 ? -1.080 -0.586 7.983 1.00 90.00 112 ILE A C 1
ATOM 879 O O . ILE A 1 112 ? -1.773 -0.336 8.969 1.00 90.00 112 ILE A O 1
ATOM 883 N N . VAL A 1 113 ? -1.034 -1.809 7.447 1.00 91.06 113 VAL A N 1
ATOM 884 C CA . VAL A 1 113 ? -1.778 -2.951 8.001 1.00 91.06 113 VAL A CA 1
ATOM 885 C C . VAL A 1 113 ? -1.311 -3.283 9.420 1.00 91.06 113 VAL A C 1
ATOM 887 O O . VAL A 1 113 ? -2.145 -3.570 10.280 1.00 91.06 113 VAL A O 1
ATOM 890 N N . GLU A 1 114 ? -0.006 -3.221 9.687 1.00 91.31 114 GLU A N 1
ATOM 891 C CA . GLU A 1 114 ? 0.570 -3.416 11.021 1.00 91.31 114 GLU A CA 1
ATOM 892 C C . GLU A 1 114 ? 0.057 -2.376 12.021 1.00 91.31 114 GLU A C 1
ATOM 894 O O . GLU A 1 114 ? -0.391 -2.748 13.106 1.00 91.31 114 GLU A O 1
ATOM 899 N N . ASP A 1 115 ? 0.038 -1.097 11.643 1.00 90.69 115 ASP A N 1
ATOM 900 C CA . ASP A 1 115 ? -0.435 -0.013 12.509 1.00 90.69 115 ASP A CA 1
ATOM 901 C C . ASP A 1 115 ? -1.937 -0.126 12.802 1.00 90.69 115 ASP A C 1
ATOM 903 O O . ASP A 1 115 ? -2.369 -0.007 13.952 1.00 90.69 115 ASP A O 1
ATOM 907 N N . ILE A 1 116 ? -2.743 -0.441 11.782 1.00 91.69 116 ILE A N 1
ATOM 908 C CA . ILE A 1 116 ? -4.177 -0.707 11.952 1.00 91.69 116 ILE A CA 1
ATOM 909 C C . ILE A 1 116 ? -4.380 -1.885 12.902 1.00 91.69 116 ILE A C 1
ATOM 911 O O . ILE A 1 116 ? -5.200 -1.804 13.817 1.00 91.69 116 ILE A O 1
ATOM 915 N N . ARG A 1 117 ? -3.635 -2.980 12.711 1.00 91.56 117 ARG A N 1
ATOM 916 C CA . ARG A 1 117 ? -3.723 -4.166 13.568 1.00 91.56 117 ARG A CA 1
ATOM 917 C C . ARG A 1 117 ? -3.366 -3.828 15.010 1.00 91.56 117 ARG A C 1
ATOM 919 O O . ARG A 1 117 ? -4.090 -4.250 15.908 1.00 91.56 117 ARG A O 1
ATOM 926 N N . ALA A 1 118 ? -2.287 -3.082 15.235 1.00 91.56 118 ALA A N 1
ATOM 927 C CA . ALA A 1 118 ? -1.871 -2.666 16.568 1.00 91.56 118 ALA A CA 1
ATOM 928 C C . ALA A 1 118 ? -2.983 -1.872 17.269 1.00 91.56 118 ALA A C 1
ATOM 930 O O . ALA A 1 118 ? -3.338 -2.195 18.403 1.00 91.56 118 ALA A O 1
ATOM 931 N N . HIS A 1 119 ? -3.607 -0.919 16.570 1.00 91.56 119 HIS A N 1
ATOM 932 C CA . HIS A 1 119 ? -4.704 -0.135 17.136 1.00 91.56 119 HIS A CA 1
ATOM 933 C C . HIS A 1 119 ? -5.968 -0.975 17.392 1.00 91.56 119 HIS A C 1
ATOM 935 O O . HIS A 1 119 ? -6.600 -0.843 18.437 1.00 91.56 119 HIS A O 1
ATOM 941 N N . VAL A 1 120 ? -6.324 -1.904 16.497 1.00 91.19 120 VAL A N 1
ATOM 942 C CA . VAL A 1 120 ? -7.437 -2.846 16.734 1.00 91.19 120 VAL A CA 1
ATOM 943 C C . VAL A 1 120 ? -7.188 -3.688 17.988 1.00 91.19 120 VAL A C 1
ATOM 945 O O . VAL A 1 120 ? -8.089 -3.834 18.814 1.00 91.19 120 VAL A O 1
ATOM 948 N N . VAL A 1 121 ? -5.976 -4.232 18.146 1.00 90.81 121 VAL A N 1
ATOM 949 C CA . VAL A 1 121 ? -5.597 -5.038 19.316 1.00 90.81 121 VAL A C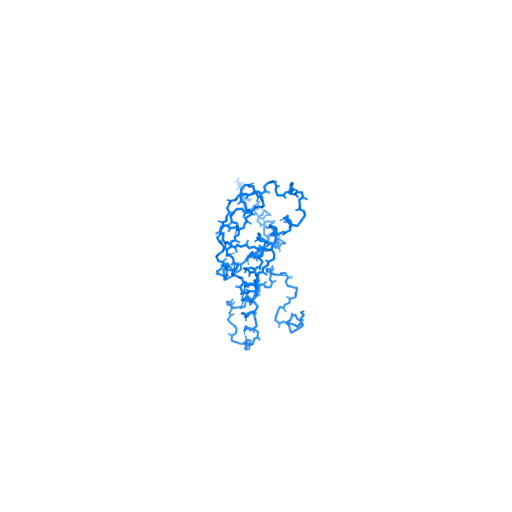A 1
ATOM 950 C C . VAL A 1 121 ? -5.675 -4.209 20.597 1.00 90.81 121 VAL A C 1
ATOM 952 O O . VAL A 1 121 ? -6.240 -4.680 21.582 1.00 90.81 121 VAL A O 1
ATOM 955 N N . GLU A 1 122 ? -5.175 -2.972 20.576 1.00 91.19 122 GLU A N 1
ATOM 956 C CA . GLU A 1 122 ? -5.284 -2.036 21.698 1.00 91.19 122 GLU A CA 1
ATOM 957 C C . GLU A 1 122 ? -6.751 -1.820 22.098 1.00 91.19 122 GLU A C 1
ATOM 959 O O . GLU A 1 122 ? -7.108 -2.000 23.261 1.00 91.19 122 GLU A O 1
ATOM 964 N N . LEU A 1 123 ? -7.626 -1.503 21.137 1.00 90.81 123 LEU A N 1
ATOM 965 C CA . LEU A 1 123 ? -9.047 -1.256 21.396 1.00 90.81 123 LEU A CA 1
ATOM 966 C C . LEU A 1 123 ? -9.787 -2.492 21.912 1.00 90.81 123 LEU A C 1
ATOM 968 O O . LEU A 1 123 ? -10.682 -2.363 22.744 1.00 90.81 123 LEU A O 1
ATOM 972 N N . PHE A 1 124 ? -9.430 -3.689 21.450 1.00 87.38 124 PHE A N 1
ATOM 973 C CA . PHE A 1 124 ? -10.016 -4.933 21.955 1.00 87.38 124 PHE A CA 1
ATOM 974 C C . PHE A 1 124 ? -9.503 -5.340 23.336 1.00 87.38 124 PHE A C 1
ATOM 976 O O . PHE A 1 124 ? -10.182 -6.116 24.007 1.00 87.38 124 PHE A O 1
ATOM 983 N N . GLY A 1 125 ? -8.353 -4.815 23.762 1.00 87.19 125 GLY A N 1
ATOM 984 C CA . GLY A 1 125 ? -7.851 -4.951 25.127 1.00 87.19 125 GLY A CA 1
ATOM 985 C C . GLY A 1 125 ? -8.515 -4.007 26.136 1.00 87.19 125 GLY A C 1
ATOM 986 O O . GLY A 1 125 ? -8.393 -4.240 27.336 1.00 87.19 125 GLY A O 1
ATOM 987 N N . LYS A 1 126 ? -9.219 -2.958 25.683 1.00 87.50 126 LYS A N 1
ATOM 988 C CA . LYS A 1 126 ? -9.951 -2.026 26.558 1.00 87.50 126 LYS A CA 1
ATOM 989 C C . LYS A 1 126 ? -11.255 -2.647 27.065 1.00 87.50 126 LYS A C 1
ATOM 991 O O . LYS A 1 126 ? -11.943 -3.369 26.339 1.00 87.50 126 LYS A O 1
ATOM 996 N N . ASP A 1 127 ? -11.652 -2.278 28.282 1.00 84.25 127 ASP A N 1
ATOM 997 C CA . ASP A 1 127 ? -13.002 -2.557 28.771 1.00 84.25 127 ASP A CA 1
ATOM 998 C C . ASP A 1 127 ? -14.051 -1.908 27.862 1.00 84.25 127 ASP A C 1
ATOM 1000 O O . ASP A 1 127 ? -13.910 -0.764 27.423 1.00 84.25 127 ASP A O 1
ATOM 1004 N N . ALA A 1 128 ? -15.154 -2.615 27.607 1.00 78.88 128 ALA A N 1
ATOM 1005 C CA . ALA A 1 128 ? -16.185 -2.159 26.671 1.00 78.88 128 ALA A CA 1
ATOM 1006 C C . ALA A 1 128 ? -16.840 -0.822 27.072 1.00 78.88 128 ALA A C 1
ATOM 1008 O O . ALA A 1 128 ? -17.365 -0.114 26.212 1.00 78.88 128 ALA A O 1
ATOM 1009 N N . THR A 1 129 ? -16.812 -0.479 28.362 1.00 82.81 129 THR A N 1
ATOM 1010 C CA . THR A 1 129 ? -17.302 0.794 28.914 1.00 82.81 129 THR A CA 1
ATOM 1011 C C . THR A 1 129 ? -16.361 1.968 28.641 1.00 82.81 129 THR A C 1
ATOM 1013 O O . THR A 1 129 ? -16.804 3.112 28.691 1.00 82.81 129 THR A O 1
ATOM 1016 N N . LEU A 1 130 ? -15.088 1.695 28.338 1.00 86.50 130 LEU A N 1
ATOM 1017 C CA . LEU A 1 130 ? -14.050 2.694 28.073 1.00 86.50 130 LEU A CA 1
ATOM 1018 C C . LEU A 1 130 ? -13.884 2.999 26.579 1.00 86.50 130 LEU A C 1
ATOM 1020 O O . LEU A 1 130 ? -13.216 3.968 26.231 1.00 86.50 130 LEU A O 1
ATOM 1024 N N . ILE A 1 131 ? -14.502 2.205 25.698 1.00 87.38 131 ILE A N 1
ATOM 1025 C CA . ILE A 1 131 ? -14.482 2.446 24.252 1.00 87.38 131 ILE A CA 1
ATOM 1026 C C . ILE A 1 131 ? -15.412 3.614 23.920 1.00 87.38 131 ILE A C 1
ATOM 1028 O O . ILE A 1 131 ? -16.637 3.532 24.057 1.00 87.38 131 ILE A O 1
ATOM 1032 N N . THR A 1 132 ? -14.822 4.691 23.418 1.00 90.50 132 THR A N 1
ATOM 1033 C CA . THR A 1 132 ? -15.531 5.885 22.962 1.00 90.50 132 THR A CA 1
ATOM 1034 C C . THR A 1 132 ? -16.342 5.610 21.696 1.00 90.50 132 THR A C 1
ATOM 1036 O O . THR A 1 132 ? -16.054 4.708 20.904 1.00 90.50 132 THR A O 1
ATOM 1039 N N . GLU A 1 133 ? -17.355 6.438 21.438 1.00 87.25 133 GLU A N 1
ATOM 1040 C CA . GLU A 1 133 ? -18.155 6.301 20.218 1.00 87.25 133 GLU A CA 1
ATOM 1041 C C . GLU A 1 133 ? -17.323 6.569 18.945 1.00 87.25 133 GLU A C 1
ATOM 1043 O O . GLU A 1 133 ? -17.591 5.994 17.892 1.00 87.25 133 GLU A O 1
ATOM 1048 N N . SER A 1 134 ? -16.272 7.394 19.023 1.00 87.50 134 SER A N 1
ATOM 1049 C CA . SER A 1 134 ? -15.311 7.584 17.927 1.00 87.50 134 SER A CA 1
ATOM 1050 C C . SER A 1 134 ? -14.508 6.323 17.621 1.00 87.50 134 SER A C 1
ATOM 1052 O O . SER A 1 134 ? -14.433 5.941 16.455 1.00 87.50 134 SER A O 1
ATOM 1054 N N . GLU A 1 135 ? -13.968 5.648 18.637 1.00 89.81 135 GLU A N 1
ATOM 1055 C CA . GLU A 1 135 ? -13.234 4.383 18.468 1.00 89.81 135 GLU A CA 1
ATOM 1056 C C . GLU A 1 135 ? -14.161 3.287 17.934 1.00 89.81 135 GLU A C 1
ATOM 1058 O O . GLU A 1 135 ? -13.792 2.513 17.051 1.00 89.81 135 GLU A O 1
ATOM 1063 N N . ARG A 1 136 ? -15.418 3.267 18.391 1.00 87.00 136 ARG A N 1
ATOM 1064 C CA . ARG A 1 136 ? -16.438 2.354 17.870 1.00 87.00 136 ARG A CA 1
ATOM 1065 C C . ARG A 1 136 ? -16.730 2.598 16.391 1.00 87.00 136 ARG A C 1
ATOM 1067 O O . ARG A 1 136 ? -16.775 1.649 15.607 1.00 87.00 136 ARG A O 1
ATOM 1074 N N . ARG A 1 137 ? -16.927 3.857 15.988 1.00 87.75 137 ARG A N 1
ATOM 1075 C CA . ARG A 1 137 ? -17.110 4.213 14.572 1.00 87.75 137 ARG A CA 1
ATOM 1076 C C . ARG A 1 137 ? -15.885 3.843 13.742 1.00 87.75 137 ARG A C 1
ATOM 1078 O O . ARG A 1 137 ? -16.055 3.331 12.640 1.00 87.75 137 ARG A O 1
ATOM 1085 N N . TRP A 1 138 ? -14.686 4.057 14.278 1.00 89.31 138 TRP A N 1
ATOM 1086 C CA . TRP A 1 138 ? -13.437 3.679 13.626 1.00 89.31 138 TRP A CA 1
ATOM 1087 C C . TRP A 1 138 ? -13.352 2.168 13.385 1.00 89.31 138 TRP A C 1
ATOM 1089 O O . TRP A 1 138 ? -13.185 1.756 12.241 1.00 89.31 138 TRP A O 1
ATOM 1099 N N . LEU A 1 139 ? -13.580 1.341 14.414 1.00 88.94 139 LEU A N 1
ATOM 1100 C CA . LEU A 1 139 ? -13.585 -0.124 14.296 1.00 88.94 139 LEU A CA 1
ATOM 1101 C C . LEU A 1 139 ? -14.580 -0.610 13.237 1.00 88.94 139 LEU A C 1
ATOM 1103 O O . LEU A 1 139 ? -14.243 -1.451 12.406 1.00 88.94 139 LEU A O 1
ATOM 1107 N N . ASN A 1 140 ? -15.793 -0.051 13.229 1.00 86.81 140 ASN A N 1
ATOM 1108 C CA . ASN A 1 140 ? -16.810 -0.393 12.235 1.00 86.81 140 ASN A CA 1
ATOM 1109 C C . ASN A 1 140 ? -16.393 0.014 10.814 1.00 86.81 140 ASN A C 1
ATOM 1111 O O . ASN A 1 140 ? -16.648 -0.723 9.863 1.00 86.81 140 ASN A O 1
ATOM 1115 N N . ALA A 1 141 ? -15.751 1.172 10.657 1.00 87.25 141 ALA A N 1
ATOM 1116 C CA . ALA A 1 141 ? -15.272 1.641 9.363 1.00 87.25 141 ALA A CA 1
ATOM 1117 C C . ALA A 1 141 ? -14.096 0.794 8.844 1.00 87.25 141 ALA A C 1
ATOM 1119 O O . ALA A 1 141 ? -14.081 0.439 7.668 1.00 87.25 141 ALA A O 1
ATOM 1120 N N . VAL A 1 142 ? -13.165 0.388 9.715 1.00 89.25 142 VAL A N 1
ATOM 1121 C CA . VAL A 1 142 ? -12.086 -0.563 9.389 1.00 89.25 142 VAL A CA 1
ATOM 1122 C C . VAL A 1 142 ? -12.665 -1.919 8.985 1.00 89.25 142 VAL A C 1
ATOM 1124 O O . VAL A 1 142 ? -12.300 -2.458 7.941 1.00 89.25 142 VAL A O 1
ATOM 1127 N N . ALA A 1 143 ? -13.614 -2.450 9.760 1.00 88.88 143 ALA A N 1
ATOM 1128 C CA . ALA A 1 143 ? -14.287 -3.709 9.452 1.00 88.88 143 ALA A CA 1
ATOM 1129 C C . ALA A 1 143 ? -14.990 -3.660 8.087 1.00 88.88 143 ALA A C 1
ATOM 1131 O O . ALA A 1 143 ? -14.854 -4.584 7.286 1.00 88.88 143 ALA A O 1
ATOM 1132 N N . ALA A 1 144 ? -15.686 -2.560 7.788 1.00 86.75 144 ALA A N 1
ATOM 1133 C CA . ALA A 1 144 ? -16.322 -2.346 6.493 1.00 86.75 144 ALA A CA 1
ATOM 1134 C C . ALA A 1 144 ? -15.297 -2.245 5.350 1.00 86.75 144 ALA A C 1
ATOM 1136 O O . ALA A 1 144 ? -15.498 -2.858 4.301 1.00 86.75 144 ALA A O 1
ATOM 1137 N N . TYR A 1 145 ? -14.191 -1.522 5.557 1.00 86.19 145 TYR A N 1
ATOM 1138 C CA . TYR A 1 145 ? -13.116 -1.368 4.573 1.00 86.19 145 TYR A CA 1
ATOM 1139 C C . TYR A 1 145 ? -12.487 -2.707 4.184 1.00 86.19 145 TYR A C 1
ATOM 1141 O O . TYR A 1 145 ? -12.393 -3.027 2.998 1.00 86.19 145 TYR A O 1
ATOM 1149 N N . TYR A 1 146 ? -12.164 -3.539 5.174 1.00 87.38 146 TYR A N 1
ATOM 1150 C CA . TYR A 1 146 ? -11.621 -4.881 4.955 1.00 87.38 146 TYR A CA 1
ATOM 1151 C C . TYR A 1 146 ? -12.692 -5.952 4.708 1.00 87.38 146 TYR A C 1
ATOM 1153 O O . TYR A 1 146 ? -12.367 -7.132 4.592 1.00 87.38 146 TYR A O 1
ATOM 1161 N N . LYS A 1 147 ? -13.968 -5.558 4.581 1.00 89.12 147 LYS A N 1
ATOM 1162 C CA . LYS A 1 147 ? -15.108 -6.452 4.312 1.00 89.12 147 LYS A CA 1
ATOM 1163 C C . LYS A 1 147 ? -15.212 -7.611 5.313 1.00 89.12 147 LYS A C 1
ATOM 1165 O O . LYS A 1 147 ? -15.611 -8.721 4.948 1.00 89.12 147 LYS A O 1
ATOM 1170 N N . VAL A 1 148 ? -14.868 -7.352 6.573 1.00 86.88 148 VAL A N 1
ATOM 1171 C CA . VAL A 1 148 ? -15.030 -8.308 7.671 1.00 86.88 148 VAL A CA 1
ATOM 1172 C C . VAL A 1 148 ? -16.518 -8.604 7.827 1.00 86.88 148 VAL A C 1
ATOM 1174 O O . VAL A 1 148 ? -17.344 -7.694 7.911 1.00 86.88 148 VAL A O 1
ATOM 1177 N N . ARG A 1 149 ? -16.876 -9.890 7.815 1.00 79.62 149 ARG A N 1
ATOM 1178 C CA . ARG A 1 149 ? -18.264 -10.327 7.981 1.00 79.62 149 ARG A CA 1
ATOM 1179 C C . ARG A 1 149 ? -18.588 -10.481 9.460 1.00 79.62 149 ARG A C 1
ATOM 1181 O O . ARG A 1 149 ? -17.789 -11.020 10.217 1.00 79.62 149 ARG A O 1
ATOM 1188 N N . GLY A 1 150 ? -19.806 -10.101 9.828 1.00 72.44 150 GLY A N 1
ATOM 1189 C CA . GLY A 1 150 ? -20.278 -10.194 11.203 1.00 72.44 150 GLY A CA 1
ATOM 1190 C C . GLY A 1 150 ? -19.905 -8.975 12.038 1.00 72.44 150 GLY A C 1
ATOM 1191 O O . GLY A 1 150 ? -19.346 -7.993 11.554 1.00 72.44 150 GLY A O 1
ATOM 1192 N N . ASP A 1 151 ? -20.290 -9.027 13.304 1.00 72.56 151 ASP A N 1
ATOM 1193 C CA . ASP A 1 151 ? -20.052 -7.948 14.246 1.00 72.56 151 ASP A CA 1
ATOM 1194 C C . ASP A 1 151 ? -18.719 -8.182 14.960 1.00 72.56 151 ASP A C 1
ATOM 1196 O O . ASP A 1 151 ? -18.590 -9.125 15.738 1.00 72.56 151 ASP A O 1
ATOM 1200 N N . VAL A 1 152 ? -17.741 -7.301 14.728 1.00 72.12 152 VAL A N 1
ATOM 1201 C CA . VAL A 1 152 ? -16.404 -7.343 15.355 1.00 72.12 152 VAL A CA 1
ATOM 1202 C C . VAL A 1 152 ? -16.438 -7.307 16.891 1.00 72.12 152 VAL A C 1
ATOM 1204 O O . VAL A 1 152 ? -15.439 -7.568 17.566 1.00 72.12 152 VAL A O 1
ATOM 1207 N N . ARG A 1 153 ? -17.595 -6.999 17.485 1.00 67.56 153 ARG A N 1
ATOM 1208 C CA . ARG A 1 153 ? -17.818 -7.076 18.930 1.00 67.56 153 ARG A CA 1
ATOM 1209 C C . ARG A 1 153 ? -17.994 -8.506 19.439 1.00 67.56 153 ARG A C 1
ATOM 1211 O O . ARG A 1 153 ? -17.764 -8.733 20.623 1.00 67.56 153 ARG A O 1
ATOM 1218 N N . GLN A 1 154 ? -18.384 -9.453 18.591 1.00 71.56 154 GLN A N 1
ATOM 1219 C CA . GLN A 1 154 ? -18.562 -10.844 18.994 1.00 71.56 154 GLN A CA 1
ATOM 1220 C C . GLN A 1 154 ? -17.209 -11.567 19.034 1.00 71.56 154 GLN A C 1
ATOM 1222 O O . GLN A 1 154 ? -16.388 -11.436 18.127 1.00 71.56 154 GLN A O 1
ATOM 1227 N N . SER A 1 155 ? -16.965 -12.346 20.089 1.00 66.38 155 SER A N 1
ATOM 1228 C CA . SER A 1 155 ? -15.686 -13.037 20.306 1.00 66.38 155 SER A CA 1
ATOM 1229 C C . SER A 1 155 ? -15.327 -14.025 19.191 1.00 66.38 155 SER A C 1
ATOM 1231 O O . SER A 1 155 ? -14.153 -14.164 18.867 1.00 66.38 155 SER A O 1
ATOM 1233 N N . ASN A 1 156 ? -16.319 -14.647 18.552 1.00 68.12 156 ASN A N 1
ATOM 1234 C CA . ASN A 1 156 ? -16.137 -15.538 17.401 1.00 68.12 156 ASN A CA 1
ATOM 1235 C C . ASN A 1 156 ? -15.620 -14.814 16.145 1.00 68.12 156 ASN A C 1
ATOM 1237 O O . ASN A 1 156 ? -14.936 -15.433 15.341 1.00 68.12 156 ASN A O 1
ATOM 1241 N N . VAL A 1 157 ? -15.918 -13.521 15.975 1.00 65.69 157 VAL A N 1
ATOM 1242 C CA . VAL A 1 157 ? -15.388 -12.703 14.868 1.00 65.69 157 VAL A CA 1
ATOM 1243 C C . VAL A 1 157 ? -13.966 -12.217 15.178 1.00 65.69 157 VAL A C 1
ATOM 1245 O O . VAL A 1 157 ? -13.191 -11.966 14.264 1.00 65.69 157 VAL A O 1
ATOM 1248 N N . ARG A 1 158 ? -13.592 -12.124 16.463 1.00 63.69 158 ARG A N 1
ATOM 1249 C CA . ARG A 1 158 ? -12.258 -11.683 16.914 1.00 63.69 158 ARG A CA 1
ATOM 1250 C C . ARG A 1 158 ? -11.171 -12.764 16.842 1.00 63.69 158 ARG A C 1
ATOM 1252 O O . ARG A 1 158 ? -9.999 -12.420 16.929 1.00 63.69 158 ARG A O 1
ATOM 1259 N N . GLN A 1 159 ? -11.549 -14.041 16.765 1.00 53.72 159 GLN A N 1
ATOM 1260 C CA . GLN A 1 159 ? -10.631 -15.192 16.834 1.00 53.72 159 GLN A CA 1
ATOM 1261 C C . GLN A 1 159 ? -10.377 -15.883 15.480 1.00 53.72 159 GLN A C 1
ATOM 1263 O O . GLN A 1 159 ? -9.630 -16.860 15.447 1.00 53.72 159 GLN A O 1
ATOM 1268 N N . ALA A 1 160 ? -11.013 -15.413 14.402 1.00 45.53 160 ALA A N 1
ATOM 1269 C CA . ALA A 1 160 ? -10.832 -15.924 13.040 1.00 45.53 160 ALA A CA 1
ATOM 1270 C C . ALA A 1 160 ? -9.650 -15.241 12.338 1.00 45.53 160 ALA A C 1
ATOM 1272 O O . ALA A 1 160 ? -8.951 -15.944 11.575 1.00 45.53 160 ALA A O 1
#

Sequence (160 aa):
MKTQTYKLGAFLFPLVMVAFMLSLVAPRPVSIPASILELRVELKIINVRTASELAAQFDRLNYHWPLAEGAIIPALALQVLPSDFSEISDVKQKKSLFFRALLPIVLAENKIVEDIRAHVVELFGKDATLITESERRWLNAVAAYYKVRGDVRQSNVRQA

Foldseek 3Di:
DDDDDDPPPPVVVVVVVVVVVCVVPDDDPLDDPVVLVVLQDDQAEDDDADLVRLVVVCVVVVNWPPDDVPDDQHRHAYPDDHPCLVVPPDPVSSVGSVCSRCVNVVVRVVSSVVVVVVLLVVQVPDDPVPQDPVNVVNVVSVCVVVVQPDDCPDVVSVPD

Radius of gyration: 26.03 Å; chains: 1; bounding box: 91×45×53 Å